Protein AF-A0A2V8CUI3-F1 (afdb_monomer_lite)

Structure (mmCIF, N/CA/C/O backbone):
data_AF-A0A2V8CUI3-F1
#
_entry.id   AF-A0A2V8CUI3-F1
#
loop_
_atom_site.group_PDB
_atom_site.id
_atom_site.type_symbol
_atom_site.label_atom_id
_atom_site.label_alt_id
_atom_site.label_comp_id
_atom_site.label_asym_id
_atom_site.label_entity_id
_atom_site.label_seq_id
_atom_site.pdbx_PDB_ins_code
_atom_site.Cartn_x
_atom_site.Cartn_y
_atom_site.Cartn_z
_atom_site.occupancy
_atom_site.B_iso_or_equiv
_atom_site.auth_seq_id
_atom_site.auth_comp_id
_atom_site.auth_asym_id
_atom_site.auth_atom_id
_atom_site.pdbx_PDB_model_num
ATOM 1 N N . MET A 1 1 ? 3.134 -13.260 3.340 1.00 91.81 1 MET A N 1
ATOM 2 C CA . MET A 1 1 ? 3.304 -12.934 1.911 1.00 91.81 1 MET A CA 1
ATOM 3 C C . MET A 1 1 ? 3.200 -14.220 1.119 1.00 91.81 1 MET A C 1
ATOM 5 O O . MET A 1 1 ? 3.749 -15.222 1.565 1.00 91.81 1 MET A O 1
ATOM 9 N N . LEU A 1 2 ? 2.461 -14.195 0.016 1.00 97.62 2 LEU A N 1
ATOM 10 C CA . LEU A 1 2 ? 2.252 -15.311 -0.910 1.00 97.62 2 LEU A CA 1
ATOM 11 C C . LEU A 1 2 ? 2.378 -14.772 -2.339 1.00 97.62 2 LEU A C 1
ATOM 13 O O . LEU A 1 2 ? 2.271 -13.565 -2.539 1.00 97.62 2 LEU A O 1
ATOM 17 N N . TYR A 1 3 ? 2.593 -15.637 -3.322 1.00 98.00 3 TYR A N 1
ATOM 18 C CA . TYR A 1 3 ? 2.578 -15.247 -4.729 1.00 98.00 3 TYR A CA 1
ATOM 19 C C . TYR A 1 3 ? 2.119 -16.412 -5.604 1.00 98.00 3 TYR A C 1
ATOM 21 O O . TYR A 1 3 ? 2.229 -17.575 -5.207 1.00 98.00 3 TYR A O 1
ATOM 29 N N . ASP A 1 4 ? 1.605 -16.074 -6.778 1.00 97.75 4 ASP A N 1
ATOM 30 C CA . ASP A 1 4 ? 1.375 -16.996 -7.888 1.00 97.75 4 ASP A CA 1
ATOM 31 C C . ASP A 1 4 ? 2.110 -16.489 -9.143 1.00 97.75 4 ASP A C 1
ATOM 33 O O . ASP A 1 4 ? 2.943 -15.588 -9.052 1.00 97.75 4 ASP A O 1
ATOM 37 N N . ASP A 1 5 ? 1.839 -17.072 -10.312 1.00 97.88 5 ASP A N 1
ATOM 38 C CA . ASP A 1 5 ? 2.505 -16.699 -11.570 1.00 97.88 5 ASP A CA 1
ATOM 39 C C . ASP A 1 5 ? 2.174 -15.273 -12.054 1.00 97.88 5 ASP A C 1
ATOM 41 O O . ASP A 1 5 ? 2.835 -14.754 -12.958 1.00 97.88 5 ASP A O 1
ATOM 45 N N . ALA A 1 6 ? 1.141 -14.637 -11.496 1.00 97.31 6 ALA A N 1
ATOM 46 C CA . ALA A 1 6 ? 0.624 -13.352 -11.949 1.00 97.31 6 ALA A CA 1
ATOM 47 C C . ALA A 1 6 ? 0.627 -12.265 -10.867 1.00 97.31 6 ALA A C 1
ATOM 49 O O . ALA A 1 6 ? 0.647 -11.086 -11.222 1.00 97.31 6 ALA A O 1
ATOM 50 N N . ASN A 1 7 ? 0.600 -12.627 -9.584 1.00 98.00 7 ASN A N 1
ATOM 51 C CA . ASN A 1 7 ? 0.328 -11.695 -8.498 1.00 98.00 7 ASN A CA 1
ATOM 52 C C . ASN A 1 7 ? 1.194 -11.941 -7.262 1.00 98.00 7 ASN A C 1
ATOM 54 O O . ASN A 1 7 ? 1.466 -13.074 -6.857 1.00 98.00 7 ASN A O 1
ATOM 58 N N . LEU A 1 8 ? 1.508 -10.841 -6.585 1.00 97.75 8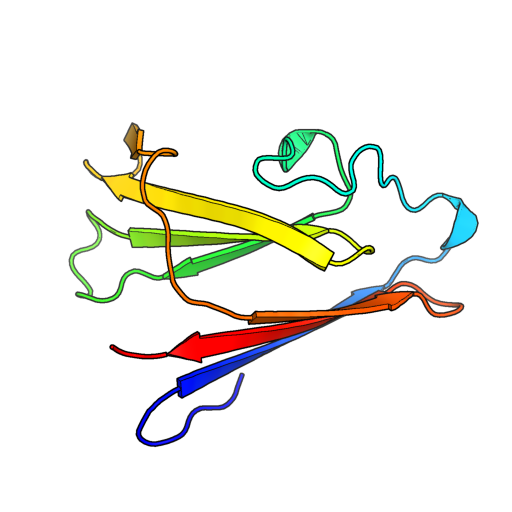 LEU A N 1
ATOM 59 C CA . LEU A 1 8 ? 1.999 -10.801 -5.217 1.00 97.75 8 LEU A CA 1
ATOM 60 C C . LEU A 1 8 ? 0.842 -10.511 -4.255 1.00 97.75 8 LEU A C 1
ATOM 62 O O . LEU A 1 8 ? 0.104 -9.545 -4.443 1.00 97.75 8 LEU A O 1
ATOM 66 N N . PHE A 1 9 ? 0.731 -11.301 -3.186 1.00 98.25 9 PHE A N 1
ATOM 67 C CA . PHE A 1 9 ? -0.252 -11.117 -2.120 1.00 98.25 9 PHE A CA 1
ATOM 68 C C . PHE A 1 9 ? 0.420 -10.794 -0.783 1.00 98.25 9 PHE A C 1
ATOM 70 O O . PHE A 1 9 ? 1.273 -11.541 -0.278 1.00 98.25 9 PHE A O 1
ATOM 77 N N . ILE A 1 10 ? -0.012 -9.703 -0.156 1.00 98.44 10 ILE A N 1
ATOM 78 C CA . ILE A 1 10 ? 0.510 -9.223 1.124 1.00 98.44 10 ILE A CA 1
ATOM 79 C C . ILE A 1 10 ? -0.652 -9.102 2.105 1.00 98.44 10 ILE A C 1
ATOM 81 O O . ILE A 1 10 ? -1.559 -8.304 1.911 1.00 98.44 10 ILE A O 1
ATOM 85 N N . GLY A 1 11 ? -0.615 -9.913 3.161 1.00 97.56 11 GLY A N 1
ATOM 86 C CA . GLY A 1 11 ? -1.540 -9.822 4.286 1.00 97.56 11 GLY A CA 1
ATOM 87 C C . GLY A 1 11 ? -0.855 -9.165 5.477 1.00 97.56 11 GLY A C 1
ATOM 88 O O . GLY A 1 11 ? 0.285 -9.511 5.798 1.00 97.56 11 GLY A O 1
ATOM 89 N N . MET A 1 12 ? -1.559 -8.252 6.134 1.00 96.81 12 MET A N 1
ATOM 90 C CA . MET A 1 12 ? -1.112 -7.543 7.327 1.00 96.81 12 MET A CA 1
ATOM 91 C C . MET A 1 12 ? -2.201 -7.595 8.398 1.00 96.81 12 MET A C 1
ATOM 93 O O . MET A 1 12 ? -3.389 -7.476 8.103 1.00 96.81 12 MET A O 1
ATOM 97 N N . PHE A 1 13 ? -1.777 -7.743 9.650 1.00 96.44 13 PHE A N 1
ATOM 98 C CA . PHE A 1 13 ? -2.579 -7.443 10.827 1.00 96.44 13 PHE A CA 1
ATOM 99 C C . PHE A 1 13 ? -1.840 -6.398 11.664 1.00 96.44 13 PHE A C 1
ATOM 101 O O . PHE A 1 13 ? -0.760 -6.680 12.185 1.00 96.44 13 PHE A O 1
ATOM 108 N N . ALA A 1 14 ? -2.415 -5.206 11.780 1.00 93.25 14 ALA A N 1
ATOM 109 C CA . ALA A 1 14 ? -1.929 -4.144 12.646 1.00 93.25 14 ALA A CA 1
ATOM 110 C C . ALA A 1 14 ? -2.691 -4.238 13.966 1.00 93.25 14 ALA A C 1
ATOM 112 O O . ALA A 1 14 ? -3.871 -3.893 14.031 1.00 93.25 14 ALA A O 1
ATOM 113 N N . HIS A 1 15 ? -2.034 -4.774 14.994 1.00 93.06 15 HIS A N 1
ATOM 114 C CA . HIS A 1 15 ? -2.623 -4.889 16.322 1.00 93.06 15 HIS A CA 1
ATOM 115 C C . HIS A 1 15 ? -2.710 -3.516 16.992 1.00 93.06 15 HIS A C 1
ATOM 117 O O . HIS A 1 15 ? -1.697 -2.835 17.135 1.00 93.06 15 HIS A O 1
ATOM 123 N N . ASP A 1 16 ? -3.897 -3.181 17.487 1.00 87.25 16 ASP A N 1
ATOM 124 C CA . ASP A 1 16 ? -4.162 -1.971 18.257 1.00 87.25 16 ASP A CA 1
ATOM 125 C C . ASP A 1 16 ? -5.016 -2.326 19.482 1.00 87.25 16 ASP A C 1
ATOM 127 O O . ASP A 1 16 ? -6.078 -2.948 19.364 1.00 87.25 16 ASP A O 1
ATOM 131 N N . SER A 1 17 ? -4.533 -1.963 20.674 1.00 83.19 17 SER A N 1
ATOM 132 C CA . SER A 1 17 ? -5.245 -2.179 21.938 1.00 83.19 17 SER A CA 1
ATOM 133 C C . SER A 1 17 ? -6.457 -1.260 22.121 1.00 83.19 17 SER A C 1
ATOM 135 O O . SER A 1 17 ? -7.306 -1.552 22.965 1.00 83.19 17 SER A O 1
ATOM 137 N N . SER A 1 18 ? -6.559 -0.198 21.321 1.00 83.44 18 SER A N 1
ATOM 138 C CA . SER A 1 18 ? -7.646 0.777 21.317 1.00 83.44 18 SER A CA 1
ATOM 139 C C . SER A 1 18 ? -8.191 0.988 19.894 1.00 83.44 18 SER A C 1
ATOM 141 O O . SER A 1 18 ? -8.045 2.064 19.328 1.00 83.44 18 SER A O 1
ATOM 143 N N . PRO A 1 19 ? -8.915 0.019 19.295 1.00 72.44 19 PRO A N 1
ATOM 144 C CA . PRO A 1 19 ? -9.375 0.132 17.903 1.00 72.44 19 PRO A CA 1
ATOM 145 C C . PRO A 1 19 ? -10.332 1.303 17.631 1.00 72.44 19 PRO A C 1
ATOM 147 O O . PRO A 1 19 ? -10.587 1.636 16.478 1.00 72.44 19 PRO A O 1
ATOM 150 N N . GLY A 1 20 ? -10.920 1.886 18.682 1.00 70.31 20 GLY A N 1
ATOM 151 C CA . GLY A 1 20 ? -11.738 3.096 18.577 1.00 70.31 20 GLY A CA 1
ATOM 152 C C . GLY A 1 20 ? -10.927 4.364 18.294 1.00 70.31 20 GLY A C 1
ATOM 153 O O . GLY A 1 20 ? -11.516 5.348 17.858 1.00 70.31 20 GLY A O 1
ATOM 154 N N . ASP A 1 21 ? -9.610 4.315 18.503 1.00 76.81 21 ASP A N 1
ATOM 155 C CA . ASP A 1 21 ? -8.677 5.419 18.279 1.00 76.81 21 ASP A CA 1
ATOM 156 C C . ASP A 1 21 ? -8.015 5.352 16.893 1.00 76.81 21 ASP A C 1
ATOM 158 O O . ASP A 1 21 ? -7.242 6.246 16.565 1.00 76.81 21 ASP A O 1
ATOM 162 N N . ILE A 1 22 ? -8.335 4.338 16.071 1.00 72.75 22 ILE A N 1
ATOM 163 C CA . ILE A 1 22 ? -7.796 4.202 14.710 1.00 72.75 22 ILE A CA 1
ATOM 164 C C . ILE A 1 22 ? -8.147 5.458 13.910 1.00 72.75 22 ILE A C 1
ATOM 166 O O . ILE A 1 22 ? -9.320 5.733 13.620 1.00 72.75 22 ILE A O 1
ATOM 170 N N . ILE A 1 23 ? -7.119 6.217 13.533 1.00 65.69 23 ILE A N 1
ATOM 171 C CA . ILE A 1 23 ? -7.284 7.498 12.854 1.00 65.69 23 ILE A CA 1
ATOM 172 C C . ILE A 1 23 ? -7.362 7.244 11.354 1.00 65.69 23 ILE A C 1
ATOM 174 O O . ILE A 1 23 ? -6.354 7.006 10.684 1.00 65.69 23 ILE A O 1
ATOM 178 N N . VAL A 1 24 ? -8.576 7.359 10.813 1.00 61.59 24 VAL A N 1
ATOM 179 C CA . VAL A 1 24 ? -8.796 7.457 9.368 1.00 61.59 24 VAL A CA 1
ATOM 180 C C . VAL A 1 24 ? -9.464 8.782 9.052 1.00 61.59 24 VAL A C 1
ATOM 182 O O . VAL A 1 24 ? -10.682 8.931 9.129 1.00 61.59 24 VAL A O 1
ATOM 185 N N . SER A 1 25 ? -8.639 9.767 8.719 1.00 58.81 25 SER A N 1
ATOM 186 C CA . SER A 1 25 ? -9.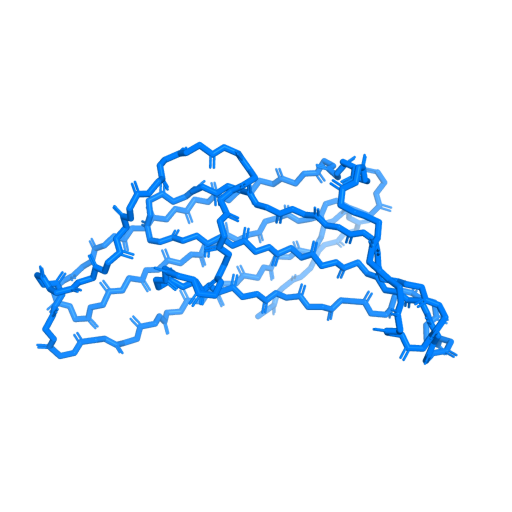096 11.104 8.335 1.00 58.81 25 SER A CA 1
ATOM 187 C C . SER A 1 25 ? -9.666 11.139 6.914 1.00 58.81 25 SER A C 1
ATOM 189 O O . SER A 1 25 ? -10.494 11.995 6.603 1.00 58.81 25 SER A O 1
ATOM 191 N N . GLU A 1 26 ? -9.261 10.198 6.052 1.00 58.66 26 GLU A N 1
ATOM 192 C CA . GLU A 1 26 ? -9.531 10.262 4.618 1.00 58.66 26 GLU A CA 1
ATOM 193 C C . GLU A 1 26 ? -9.839 8.887 3.999 1.00 58.66 26 GLU A C 1
ATOM 195 O O . GLU A 1 26 ? -9.057 7.942 4.080 1.00 58.66 26 GLU A O 1
ATOM 200 N N . LEU A 1 27 ? -10.991 8.796 3.326 1.00 63.09 27 LEU A N 1
ATOM 201 C CA . LEU A 1 27 ? -11.408 7.648 2.502 1.00 63.09 27 LEU A CA 1
ATOM 202 C C . LEU A 1 27 ? -10.951 7.763 1.037 1.00 63.09 27 LEU A C 1
ATOM 204 O O . LEU A 1 27 ? -11.246 6.892 0.218 1.00 63.09 27 LEU A O 1
ATOM 208 N N . ARG A 1 28 ? -10.311 8.878 0.673 1.00 63.28 28 ARG A N 1
ATOM 209 C CA . ARG A 1 28 ? -9.981 9.212 -0.715 1.00 63.28 28 ARG A CA 1
ATOM 210 C C . ARG A 1 28 ? -8.641 8.616 -1.139 1.00 63.28 28 ARG A C 1
ATOM 212 O O . ARG A 1 28 ? -7.751 8.411 -0.318 1.00 63.28 28 ARG A O 1
ATOM 219 N N . LYS A 1 29 ? -8.514 8.382 -2.447 1.00 60.44 29 LYS A N 1
ATOM 220 C CA . LYS A 1 29 ? -7.217 8.193 -3.101 1.00 60.44 29 LYS A CA 1
ATOM 221 C C . LYS A 1 29 ? -6.324 9.407 -2.800 1.00 60.44 29 LYS A C 1
ATOM 223 O O . LYS A 1 29 ? -6.844 10.513 -2.648 1.00 60.44 29 LYS A O 1
ATOM 228 N N . ASP A 1 30 ? -5.022 9.172 -2.694 1.00 63.59 30 ASP A N 1
ATOM 229 C CA . ASP A 1 30 ? -3.998 10.186 -2.406 1.00 63.59 30 ASP A CA 1
ATOM 230 C C . ASP A 1 30 ? -4.063 10.782 -0.986 1.00 63.59 30 ASP A C 1
ATOM 232 O O . ASP A 1 30 ? -3.713 11.942 -0.768 1.00 63.59 30 ASP A O 1
ATOM 236 N N . PHE A 1 31 ? -4.513 9.989 -0.006 1.00 72.81 31 PHE A N 1
ATOM 237 C CA . PHE A 1 31 ? -4.435 10.368 1.408 1.00 72.81 31 PHE A CA 1
ATOM 238 C C . PHE A 1 31 ? -2.979 10.569 1.850 1.00 72.81 31 PHE A C 1
ATOM 240 O O . PHE A 1 31 ? -2.083 9.927 1.308 1.00 72.81 31 PHE A O 1
ATOM 247 N N . ASP A 1 32 ? -2.743 11.418 2.855 1.00 75.75 32 ASP A N 1
ATOM 248 C CA . ASP A 1 32 ? -1.421 11.549 3.482 1.00 75.75 32 ASP A CA 1
ATOM 249 C C . ASP A 1 32 ? -1.147 10.331 4.388 1.00 75.75 32 ASP A C 1
ATOM 251 O O . ASP A 1 32 ? -1.779 10.211 5.450 1.00 75.75 32 ASP A O 1
ATOM 255 N N . PRO A 1 33 ? -0.214 9.425 4.024 1.00 72.44 33 PRO A N 1
ATOM 256 C CA . PRO A 1 33 ? 0.071 8.247 4.833 1.00 72.44 33 PRO A CA 1
ATOM 257 C C . PRO A 1 33 ? 0.705 8.590 6.184 1.00 72.44 33 PRO A C 1
ATOM 259 O O . PRO A 1 33 ? 0.579 7.807 7.117 1.00 72.44 33 PRO A O 1
ATOM 262 N N . GLY A 1 34 ? 1.358 9.751 6.314 1.00 76.31 34 GLY A N 1
ATOM 263 C CA . GLY A 1 34 ? 1.988 10.189 7.562 1.00 76.31 34 GLY A CA 1
ATOM 264 C C . GLY A 1 34 ? 1.005 10.742 8.596 1.00 76.31 34 GLY A C 1
ATOM 265 O O . GLY A 1 34 ? 1.351 10.850 9.771 1.00 76.31 34 GLY A O 1
ATOM 266 N N . ALA A 1 35 ? -0.216 11.081 8.176 1.00 75.00 35 ALA A N 1
ATOM 267 C CA . ALA A 1 35 ? -1.258 11.653 9.030 1.00 75.00 35 ALA A CA 1
ATOM 268 C C . ALA A 1 35 ? -2.344 10.639 9.447 1.00 75.00 35 ALA A C 1
ATOM 270 O O . ALA A 1 35 ? -3.323 11.019 10.091 1.00 75.00 35 ALA A O 1
ATOM 271 N N . ASN A 1 36 ? -2.207 9.368 9.059 1.00 73.88 36 ASN A N 1
ATOM 272 C CA . ASN A 1 36 ? -3.202 8.316 9.266 1.00 73.88 36 ASN A CA 1
ATOM 273 C C . ASN A 1 36 ? -2.547 7.042 9.806 1.00 73.88 36 ASN A C 1
ATOM 275 O O . ASN A 1 36 ? -1.356 6.816 9.595 1.00 73.88 36 ASN A O 1
ATOM 279 N N . ASP A 1 37 ? -3.344 6.160 10.410 1.00 81.62 37 ASP A N 1
ATOM 280 C CA . ASP A 1 37 ? -2.919 4.773 10.590 1.00 81.62 37 ASP A CA 1
ATOM 281 C C . ASP A 1 37 ? -2.823 4.103 9.220 1.00 81.62 37 ASP A C 1
ATOM 283 O O . ASP A 1 37 ? -3.833 3.770 8.587 1.00 81.62 37 ASP A O 1
ATOM 287 N N . ALA A 1 38 ? -1.587 3.946 8.752 1.00 90.25 38 ALA A N 1
ATOM 288 C CA . ALA A 1 38 ? -1.280 3.455 7.423 1.00 90.25 38 ALA A CA 1
ATOM 289 C C . ALA A 1 38 ? -0.314 2.269 7.468 1.00 90.25 38 ALA A C 1
ATOM 291 O O . ALA A 1 38 ? 0.558 2.158 8.330 1.00 90.25 38 ALA A O 1
ATOM 292 N N . PHE A 1 39 ? -0.461 1.390 6.487 1.00 94.06 39 PHE A N 1
ATOM 293 C CA . PHE A 1 39 ? 0.480 0.328 6.183 1.00 94.06 39 PHE A CA 1
ATOM 294 C C . PHE A 1 39 ? 1.069 0.583 4.801 1.00 94.06 39 PHE A C 1
ATOM 296 O O . PHE A 1 39 ? 0.318 0.764 3.842 1.00 94.06 39 PHE A O 1
ATOM 303 N N . GLU A 1 40 ? 2.398 0.592 4.706 1.00 95.00 40 GLU A N 1
ATOM 304 C CA . GLU A 1 40 ? 3.132 0.836 3.467 1.00 95.00 40 GLU A CA 1
ATOM 305 C C . GLU A 1 40 ? 4.041 -0.346 3.112 1.00 95.00 40 GLU A C 1
ATOM 307 O O . GLU A 1 40 ? 4.724 -0.919 3.962 1.00 95.00 40 GLU A O 1
ATOM 312 N N . VAL A 1 41 ? 4.066 -0.675 1.822 1.00 95.38 41 VAL A N 1
ATOM 313 C CA . VAL A 1 41 ? 4.977 -1.634 1.206 1.00 95.38 41 VAL A CA 1
ATOM 314 C C . VAL A 1 41 ? 5.830 -0.899 0.182 1.00 95.38 41 VAL A C 1
ATOM 316 O O . VAL A 1 41 ? 5.298 -0.208 -0.686 1.00 95.38 41 VAL A O 1
ATOM 319 N N . ILE A 1 42 ? 7.147 -1.094 0.253 1.00 94.75 42 ILE A N 1
ATOM 320 C CA . ILE A 1 42 ? 8.109 -0.596 -0.734 1.00 94.75 42 ILE A CA 1
ATOM 321 C C . ILE A 1 42 ? 8.757 -1.798 -1.420 1.00 94.75 42 ILE A C 1
ATOM 323 O O . ILE A 1 42 ? 9.298 -2.675 -0.747 1.00 94.75 42 ILE A O 1
ATOM 327 N N . LEU A 1 43 ? 8.688 -1.843 -2.751 1.00 94.88 43 LEU A N 1
ATOM 328 C CA . LEU A 1 43 ? 9.232 -2.927 -3.567 1.00 94.88 43 LEU A CA 1
ATOM 329 C C . LEU A 1 43 ? 10.316 -2.403 -4.509 1.00 94.88 43 LEU A C 1
ATOM 331 O O . LEU A 1 43 ? 10.021 -1.643 -5.432 1.00 94.88 43 LEU A O 1
ATOM 335 N N . ASP A 1 44 ? 11.548 -2.871 -4.318 1.00 94.44 44 ASP A N 1
ATOM 336 C CA . ASP A 1 44 ? 12.603 -2.799 -5.331 1.00 94.44 44 ASP A CA 1
ATOM 337 C C . ASP A 1 44 ? 12.448 -3.995 -6.280 1.00 94.44 44 ASP A C 1
ATOM 339 O O . ASP A 1 44 ? 12.871 -5.116 -5.998 1.00 94.44 44 ASP A O 1
ATOM 343 N N . THR A 1 45 ? 11.755 -3.760 -7.393 1.00 90.94 45 THR A N 1
ATOM 344 C CA . THR A 1 45 ? 11.382 -4.816 -8.352 1.00 90.94 45 THR A CA 1
ATOM 345 C C . THR A 1 45 ? 12.517 -5.226 -9.290 1.00 90.94 45 THR A C 1
ATOM 347 O O . THR A 1 45 ? 12.430 -6.289 -9.903 1.00 90.94 45 THR A O 1
ATOM 350 N N . PHE A 1 46 ? 13.578 -4.421 -9.390 1.00 90.69 46 PHE A N 1
ATOM 351 C CA . PHE A 1 46 ? 14.739 -4.698 -10.243 1.00 90.69 46 PHE A CA 1
ATOM 352 C C . PHE A 1 46 ? 15.997 -5.058 -9.447 1.00 90.69 46 PHE A C 1
ATOM 354 O O . PHE A 1 46 ? 17.008 -5.411 -10.053 1.00 90.69 46 PHE A O 1
ATOM 361 N N . HIS A 1 47 ? 15.916 -5.018 -8.115 1.00 90.62 47 HIS A N 1
ATOM 362 C CA . HIS A 1 47 ? 17.032 -5.214 -7.198 1.00 90.62 47 HIS A CA 1
ATOM 363 C C . HIS A 1 47 ? 18.213 -4.290 -7.530 1.00 90.62 47 HIS A C 1
ATOM 365 O O . HIS A 1 47 ? 19.371 -4.713 -7.544 1.00 90.62 47 HIS A O 1
ATOM 371 N N . ASP A 1 48 ? 17.896 -3.042 -7.886 1.00 90.62 48 ASP A N 1
ATOM 372 C CA . ASP A 1 48 ? 18.881 -2.041 -8.288 1.00 90.62 48 ASP A CA 1
ATOM 373 C C . ASP A 1 48 ? 19.266 -1.092 -7.147 1.00 90.62 48 ASP A C 1
ATOM 375 O O . ASP A 1 48 ? 20.205 -0.318 -7.319 1.00 90.62 48 ASP A O 1
ATOM 379 N N . GLU A 1 49 ? 18.576 -1.163 -6.000 1.00 87.44 49 GLU A N 1
ATOM 380 C CA . GLU A 1 49 ? 18.718 -0.291 -4.825 1.00 87.44 49 GLU A CA 1
ATOM 381 C C . GLU A 1 49 ? 18.516 1.209 -5.119 1.00 87.44 49 GLU A C 1
ATOM 383 O O . GLU A 1 49 ? 18.862 2.075 -4.311 1.00 87.44 49 GLU A O 1
ATOM 388 N N . ARG A 1 50 ? 17.936 1.548 -6.276 1.00 88.69 50 ARG A N 1
ATOM 389 C CA . ARG A 1 50 ? 17.783 2.929 -6.756 1.00 88.69 50 ARG A CA 1
ATOM 390 C C . ARG A 1 50 ? 16.337 3.314 -6.985 1.00 88.69 50 ARG A C 1
ATOM 392 O O . ARG A 1 50 ? 15.977 4.463 -6.711 1.00 88.69 50 ARG A O 1
ATOM 399 N N . ASN A 1 51 ? 15.533 2.393 -7.503 1.00 92.38 51 ASN A N 1
ATOM 400 C CA . ASN A 1 51 ? 14.145 2.628 -7.863 1.00 92.38 51 ASN A CA 1
ATOM 401 C C . ASN A 1 51 ? 13.228 1.646 -7.136 1.00 92.38 51 ASN A C 1
ATOM 403 O O . ASN A 1 51 ? 13.575 0.498 -6.881 1.00 92.38 51 ASN A O 1
ATOM 407 N N . GLY A 1 52 ? 12.015 2.087 -6.826 1.00 94.56 52 GLY A N 1
ATOM 408 C CA . GLY A 1 52 ? 11.027 1.220 -6.204 1.00 94.56 52 GLY A CA 1
ATOM 409 C C . GLY A 1 52 ? 9.609 1.719 -6.385 1.00 94.56 52 GLY A C 1
ATOM 410 O O . GLY A 1 52 ? 9.374 2.848 -6.811 1.00 94.56 52 GLY A O 1
ATOM 411 N N . TYR A 1 53 ? 8.656 0.869 -6.038 1.00 95.62 53 TYR A N 1
ATOM 412 C CA . TYR A 1 53 ? 7.239 1.211 -6.012 1.00 95.62 53 TYR A CA 1
ATOM 413 C C . TYR A 1 53 ? 6.735 1.185 -4.582 1.00 95.62 53 TYR A C 1
ATOM 415 O O . TYR A 1 53 ? 7.078 0.284 -3.815 1.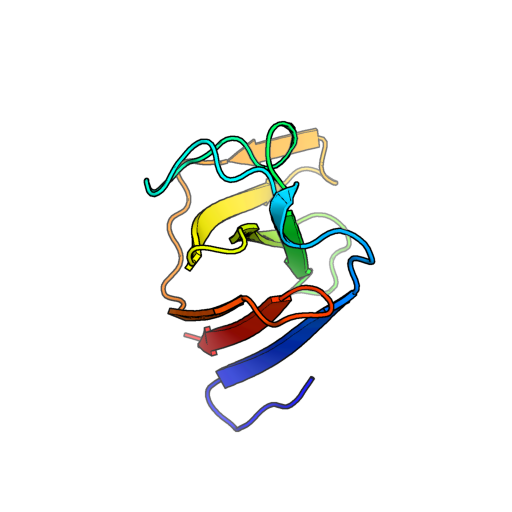00 95.62 53 TYR A O 1
ATOM 423 N N . ARG A 1 54 ? 5.935 2.186 -4.229 1.00 95.44 54 ARG A N 1
ATOM 424 C CA . ARG A 1 54 ? 5.327 2.335 -2.913 1.00 95.44 54 ARG A CA 1
ATOM 425 C C . ARG A 1 54 ? 3.831 2.107 -3.039 1.00 95.44 54 ARG A C 1
ATOM 427 O O . ARG A 1 54 ? 3.196 2.678 -3.920 1.00 95.44 54 ARG A O 1
ATOM 434 N N . PHE A 1 55 ? 3.289 1.299 -2.142 1.00 96.31 55 PHE A N 1
ATOM 435 C CA . PHE A 1 55 ? 1.861 1.034 -2.026 1.00 96.31 55 PHE A CA 1
ATOM 436 C C . PHE A 1 55 ? 1.471 1.223 -0.569 1.00 96.31 55 PHE A C 1
ATOM 438 O O . PHE A 1 55 ? 1.996 0.524 0.298 1.00 96.31 55 PHE A O 1
ATOM 445 N N . ALA A 1 56 ? 0.561 2.149 -0.296 1.00 95.62 56 ALA A N 1
ATOM 446 C CA . ALA A 1 56 ? 0.094 2.434 1.049 1.00 95.62 56 ALA A CA 1
ATOM 447 C C . ALA A 1 56 ? -1.430 2.374 1.143 1.00 95.62 56 ALA A C 1
ATOM 449 O O . ALA A 1 56 ? -2.161 2.773 0.232 1.00 95.62 56 ALA A O 1
ATOM 450 N N . THR A 1 57 ? -1.911 1.866 2.274 1.00 95.12 57 THR A N 1
ATOM 451 C CA . THR A 1 57 ? -3.335 1.788 2.592 1.00 95.12 57 THR A CA 1
ATOM 452 C C . THR A 1 57 ? -3.600 2.125 4.051 1.00 95.12 57 THR A C 1
ATOM 454 O O . THR A 1 57 ? -2.712 1.973 4.885 1.00 95.12 57 THR A O 1
ATOM 457 N N . ASN A 1 58 ? -4.813 2.570 4.363 1.00 93.44 58 ASN A N 1
ATOM 458 C CA . ASN A 1 58 ? -5.263 2.810 5.734 1.00 93.44 58 ASN A CA 1
ATOM 459 C C . ASN A 1 58 ? -6.344 1.807 6.152 1.00 93.44 58 ASN A C 1
ATOM 461 O O . ASN A 1 58 ? -6.799 0.994 5.347 1.00 93.44 58 ASN A O 1
ATOM 465 N N . ALA A 1 59 ? -6.804 1.884 7.402 1.00 92.12 59 ALA A N 1
ATOM 466 C CA . ALA A 1 59 ? -7.769 0.927 7.943 1.00 92.12 59 ALA A CA 1
ATOM 467 C C . ALA A 1 59 ? -9.127 0.872 7.216 1.00 92.12 59 ALA A C 1
ATOM 469 O O . ALA A 1 59 ? -9.837 -0.132 7.328 1.00 92.12 59 ALA A O 1
ATOM 470 N N . LEU A 1 60 ? -9.474 1.892 6.423 1.00 91.56 60 LEU A N 1
ATOM 471 C CA . LEU A 1 60 ? -10.688 1.920 5.598 1.00 91.56 60 LEU A CA 1
ATOM 472 C C . LEU A 1 60 ? -10.430 1.627 4.109 1.00 91.56 60 LEU A C 1
ATOM 474 O O . LEU A 1 60 ? -11.335 1.784 3.292 1.00 91.56 60 LEU A O 1
ATOM 478 N N . GLY A 1 61 ? -9.223 1.183 3.751 1.00 92.44 61 GLY A N 1
ATOM 479 C CA . GLY A 1 61 ? -8.905 0.731 2.399 1.00 92.44 61 GLY A CA 1
ATOM 480 C C . GLY A 1 61 ? -8.657 1.858 1.401 1.00 92.44 61 GLY A C 1
ATOM 481 O O . GLY A 1 61 ? -8.725 1.619 0.194 1.00 92.44 61 GLY A O 1
ATOM 482 N N . ALA A 1 62 ? -8.350 3.075 1.869 1.00 92.62 62 ALA A N 1
ATOM 483 C CA . ALA A 1 62 ? -7.844 4.113 0.978 1.00 92.62 62 ALA A CA 1
ATOM 484 C C . ALA A 1 62 ? -6.552 3.632 0.305 1.00 92.62 62 ALA A C 1
ATOM 486 O O . ALA A 1 62 ? -5.795 2.845 0.879 1.00 92.62 62 ALA A O 1
ATOM 487 N N . LYS A 1 63 ? -6.310 4.094 -0.920 1.00 93.75 63 LYS A N 1
ATOM 488 C CA . LYS A 1 63 ? -5.138 3.725 -1.711 1.00 93.75 63 LYS A CA 1
ATOM 489 C C . LYS A 1 63 ? -4.258 4.946 -1.930 1.00 93.75 63 LYS A C 1
ATOM 491 O O . LYS A 1 63 ? -4.759 6.001 -2.316 1.00 93.75 63 LYS A O 1
ATOM 496 N N . TRP A 1 64 ? -2.962 4.765 -1.739 1.00 94.31 64 TRP A N 1
ATOM 497 C CA . TRP A 1 64 ? -1.928 5.699 -2.154 1.00 94.31 64 TRP A CA 1
ATOM 498 C C . TRP A 1 64 ? -0.805 4.903 -2.810 1.00 94.31 64 TRP A C 1
ATOM 500 O O . TRP A 1 64 ? -0.426 3.840 -2.313 1.00 94.31 64 TRP A O 1
ATOM 510 N N . ASP A 1 65 ? -0.298 5.385 -3.933 1.00 95.94 65 ASP A N 1
ATOM 511 C CA . ASP A 1 65 ? 0.840 4.792 -4.608 1.00 95.94 65 ASP A CA 1
ATOM 512 C C . ASP A 1 65 ? 1.776 5.847 -5.184 1.00 95.94 65 ASP A C 1
ATOM 514 O O . ASP A 1 65 ? 1.417 7.000 -5.414 1.00 95.94 65 ASP A O 1
ATOM 518 N N . ALA A 1 66 ? 3.034 5.450 -5.335 1.00 95.88 66 ALA A N 1
ATOM 519 C CA . ALA A 1 66 ? 4.044 6.297 -5.934 1.00 95.88 66 ALA A CA 1
ATOM 520 C C . ALA A 1 66 ? 5.204 5.471 -6.475 1.00 95.88 66 ALA A C 1
ATOM 522 O O . ALA A 1 66 ? 5.504 4.372 -6.000 1.00 95.88 66 ALA A O 1
ATOM 523 N N . GLN A 1 67 ? 5.929 6.067 -7.415 1.00 95.75 67 GLN A N 1
ATOM 524 C CA . GLN A 1 67 ? 7.236 5.579 -7.818 1.00 95.75 67 GLN A CA 1
ATOM 525 C C . GLN A 1 67 ? 8.325 6.337 -7.058 1.00 95.75 67 GLN A C 1
ATOM 527 O O . GLN A 1 67 ? 8.373 7.566 -7.059 1.00 95.75 67 GLN A O 1
ATOM 532 N N . MET A 1 68 ? 9.214 5.589 -6.424 1.00 93.94 68 MET A N 1
ATOM 533 C CA . MET A 1 68 ? 10.427 6.080 -5.793 1.00 93.94 68 MET A CA 1
ATOM 534 C C . MET A 1 68 ? 11.586 5.979 -6.788 1.00 93.94 68 MET A C 1
ATOM 536 O O . MET A 1 68 ? 11.789 4.921 -7.383 1.00 93.94 68 MET A O 1
ATOM 540 N N . VAL A 1 69 ? 12.346 7.058 -6.964 1.00 91.25 69 VAL A N 1
ATOM 541 C CA . VAL A 1 69 ? 13.511 7.101 -7.865 1.00 91.25 69 VAL A CA 1
ATOM 542 C C . VAL A 1 69 ? 14.697 7.796 -7.193 1.00 91.25 69 VAL A C 1
ATOM 544 O O . VAL A 1 69 ? 14.561 8.389 -6.119 1.00 91.25 69 VAL A O 1
ATOM 547 N N . ASN A 1 70 ? 15.871 7.726 -7.827 1.00 90.31 70 ASN A N 1
ATOM 548 C CA .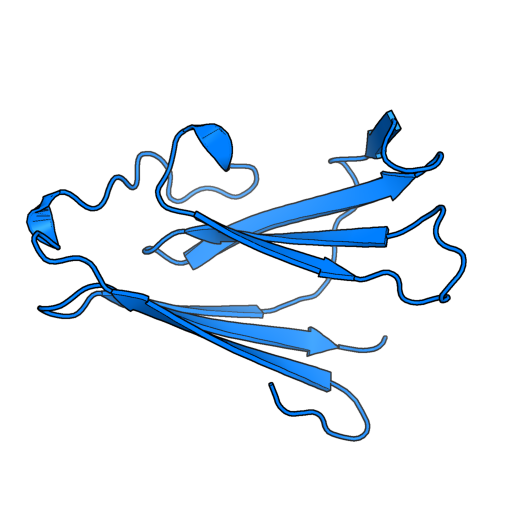 ASN A 1 70 ? 17.099 8.384 -7.364 1.00 90.31 70 ASN A CA 1
ATOM 549 C C . ASN A 1 70 ? 17.461 8.033 -5.910 1.00 90.31 70 ASN A C 1
ATOM 551 O O . ASN A 1 70 ? 17.685 8.922 -5.085 1.00 90.31 70 ASN A O 1
ATOM 555 N N . GLU A 1 71 ? 17.494 6.732 -5.599 1.00 89.25 71 GLU A N 1
ATOM 556 C CA . GLU A 1 71 ? 17.837 6.208 -4.269 1.00 89.25 71 GLU A CA 1
ATOM 557 C C . GLU A 1 71 ? 16.900 6.731 -3.161 1.00 89.25 71 GLU A C 1
ATOM 559 O O . GLU A 1 71 ? 17.315 6.982 -2.030 1.00 89.25 71 GLU A O 1
ATOM 564 N N . GLY A 1 72 ? 15.627 6.953 -3.499 1.00 84.06 72 GLY A N 1
ATOM 565 C CA . GLY A 1 72 ? 14.618 7.437 -2.557 1.00 84.06 72 GLY A CA 1
ATOM 566 C C . GLY A 1 72 ? 14.572 8.945 -2.349 1.00 84.06 72 GLY A C 1
ATOM 567 O O . GLY A 1 72 ? 13.762 9.413 -1.552 1.00 84.06 72 GLY A O 1
ATOM 568 N N . ARG A 1 73 ? 15.398 9.719 -3.064 1.00 88.44 73 ARG A N 1
ATOM 569 C CA . ARG A 1 73 ? 15.399 11.185 -2.948 1.00 88.44 73 ARG A CA 1
ATOM 570 C C . ARG A 1 73 ? 14.200 11.844 -3.616 1.00 88.44 73 ARG A C 1
ATOM 572 O O . ARG A 1 73 ? 13.796 12.916 -3.178 1.00 88.44 73 ARG A O 1
ATOM 579 N N . ASP A 1 74 ? 13.638 11.201 -4.635 1.00 92.94 74 ASP A N 1
ATOM 580 C CA . ASP A 1 74 ? 12.510 11.726 -5.392 1.00 92.94 74 ASP A CA 1
ATOM 581 C C . ASP A 1 74 ? 11.335 10.744 -5.359 1.00 92.94 74 ASP A C 1
ATOM 583 O O . ASP A 1 74 ? 11.493 9.537 -5.568 1.00 92.94 74 ASP A O 1
ATOM 587 N N . ILE A 1 75 ? 10.139 11.285 -5.120 1.00 91.62 75 ILE A N 1
ATOM 588 C CA . ILE A 1 75 ? 8.876 10.545 -5.119 1.00 91.62 75 ILE A CA 1
ATOM 589 C C . ILE A 1 75 ? 7.987 11.107 -6.225 1.00 91.62 75 ILE A C 1
ATOM 591 O O . ILE A 1 75 ? 7.582 12.268 -6.190 1.00 91.62 75 ILE A O 1
ATOM 595 N N . ASN A 1 76 ? 7.667 10.270 -7.206 1.00 92.88 76 ASN A N 1
ATOM 596 C CA . ASN A 1 76 ? 6.671 10.557 -8.224 1.00 92.88 76 ASN A CA 1
ATOM 597 C C . ASN A 1 76 ? 5.306 10.013 -7.778 1.00 92.88 76 ASN A C 1
ATOM 599 O O . ASN A 1 76 ? 4.957 8.872 -8.084 1.00 92.88 76 ASN A O 1
ATOM 603 N N . SER A 1 77 ? 4.532 10.849 -7.086 1.00 90.94 77 SER A N 1
ATOM 604 C CA . SER A 1 77 ? 3.161 10.529 -6.653 1.00 90.94 77 SER A CA 1
ATOM 605 C C . SER A 1 77 ? 2.123 10.566 -7.784 1.00 90.94 77 SER A C 1
ATOM 607 O O . SER A 1 77 ? 0.956 10.315 -7.533 1.00 90.94 77 SER A O 1
ATOM 609 N N . ASN A 1 78 ? 2.510 10.908 -9.022 1.00 91.12 78 ASN A N 1
ATOM 610 C CA . ASN A 1 78 ? 1.611 10.804 -10.183 1.00 91.12 78 ASN A CA 1
ATOM 611 C C . ASN A 1 78 ? 1.636 9.404 -10.813 1.00 91.12 78 ASN A C 1
ATOM 613 O O . ASN A 1 78 ? 0.908 9.149 -11.773 1.00 91.12 78 ASN A O 1
ATOM 617 N N . TRP A 1 79 ? 2.533 8.527 -10.356 1.00 93.50 79 TRP A N 1
ATOM 618 C CA . TRP A 1 79 ? 2.545 7.137 -10.785 1.00 93.50 79 TRP A CA 1
ATOM 619 C C . TRP A 1 79 ? 1.307 6.428 -10.237 1.00 93.50 79 TRP A C 1
ATOM 621 O O . TRP A 1 79 ? 1.051 6.515 -9.046 1.00 93.50 79 TRP A O 1
ATOM 631 N N . ASP A 1 80 ? 0.572 5.726 -11.099 1.00 92.00 80 ASP A N 1
ATOM 632 C CA . ASP A 1 80 ? -0.699 5.087 -10.748 1.00 92.00 80 ASP A CA 1
ATOM 633 C C . ASP A 1 80 ? -0.645 3.596 -11.091 1.00 92.00 80 ASP A C 1
ATOM 635 O O . ASP A 1 80 ? -0.603 3.213 -12.266 1.00 92.00 80 ASP A O 1
ATOM 639 N N . GLY A 1 81 ? -0.600 2.757 -10.058 1.00 92.19 81 GLY A N 1
ATOM 640 C CA . GLY A 1 81 ? -0.487 1.314 -10.194 1.00 92.19 81 GLY A CA 1
ATOM 641 C C . GLY A 1 81 ? -1.847 0.622 -10.209 1.00 92.19 81 GLY A C 1
ATOM 642 O O . GLY A 1 81 ? -2.770 0.962 -9.463 1.00 92.19 81 GLY A O 1
ATOM 643 N N . ILE A 1 82 ? -1.964 -0.458 -10.981 1.00 94.50 82 ILE A N 1
ATOM 644 C CA . ILE A 1 82 ? -3.095 -1.376 -10.831 1.00 94.50 82 ILE A CA 1
ATOM 645 C C . ILE A 1 82 ? -2.790 -2.291 -9.647 1.00 94.50 82 ILE A C 1
ATOM 647 O O . ILE A 1 82 ? -1.869 -3.091 -9.694 1.00 94.50 82 ILE A O 1
ATOM 651 N N . TRP A 1 83 ? -3.567 -2.172 -8.578 1.00 97.19 83 TRP A N 1
ATOM 652 C CA . TRP A 1 83 ? -3.509 -3.056 -7.412 1.00 97.19 83 TRP A CA 1
ATOM 653 C C . TRP A 1 83 ? -4.842 -3.006 -6.670 1.00 97.19 83 TRP A C 1
ATOM 655 O O . TRP A 1 83 ? -5.636 -2.076 -6.858 1.00 97.19 83 TRP A O 1
ATOM 665 N N . SER A 1 84 ? -5.110 -3.989 -5.819 1.00 97.75 84 SER A N 1
ATOM 666 C CA . SER A 1 84 ? -6.321 -4.009 -4.995 1.00 97.75 84 SER A CA 1
ATOM 667 C C . SER A 1 84 ? -5.985 -4.190 -3.529 1.00 97.75 84 SER A C 1
ATOM 669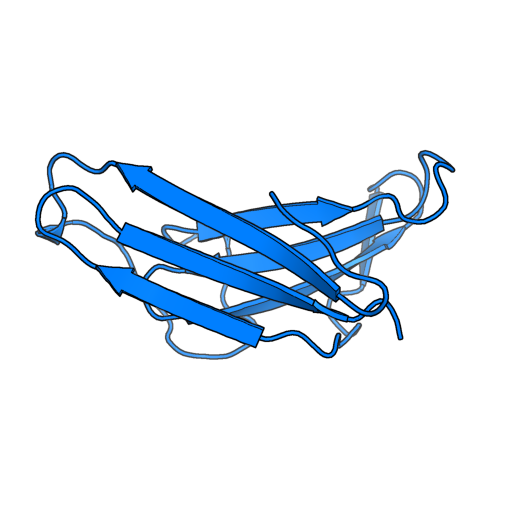 O O . SER A 1 84 ? -5.012 -4.864 -3.194 1.00 97.75 84 SER A O 1
ATOM 671 N N . VAL A 1 85 ? -6.833 -3.636 -2.670 1.00 97.50 85 VAL A N 1
ATOM 672 C CA . VAL A 1 85 ? -6.764 -3.826 -1.227 1.00 97.50 85 VAL A CA 1
ATOM 673 C C . VAL A 1 85 ? -8.152 -4.096 -0.668 1.00 97.50 85 VAL A C 1
ATOM 675 O O . VAL A 1 85 ? -9.141 -3.542 -1.151 1.00 97.50 85 VAL A O 1
ATOM 678 N N . GLN A 1 86 ? -8.225 -4.963 0.334 1.00 97.56 86 GLN A N 1
ATOM 679 C CA . GLN A 1 86 ? -9.384 -5.133 1.202 1.00 97.56 86 GLN A CA 1
ATOM 680 C C . GLN A 1 86 ? -8.937 -4.966 2.646 1.00 97.56 86 GLN A C 1
ATOM 682 O O . GLN A 1 86 ? -7.876 -5.462 3.026 1.00 97.56 86 GLN A O 1
ATOM 687 N N . THR A 1 87 ? -9.738 -4.275 3.454 1.00 95.88 87 THR A N 1
ATOM 688 C CA . THR A 1 87 ? -9.417 -4.041 4.861 1.00 95.88 87 THR A CA 1
ATOM 689 C C . THR A 1 87 ? -10.567 -4.423 5.772 1.00 95.88 87 THR A C 1
ATOM 691 O O . THR A 1 87 ? -11.734 -4.471 5.373 1.00 95.88 87 THR A O 1
ATOM 694 N N . ARG A 1 88 ? -10.233 -4.728 7.025 1.00 94.56 88 ARG A N 1
ATOM 695 C CA . ARG A 1 88 ? -11.225 -5.035 8.051 1.00 94.56 88 ARG A CA 1
ATOM 696 C C . ARG A 1 88 ? -10.747 -4.609 9.426 1.00 94.56 88 ARG A C 1
ATOM 698 O O . ARG A 1 88 ? -9.810 -5.195 9.961 1.00 94.56 88 ARG A O 1
ATOM 705 N N . ILE A 1 89 ? -11.466 -3.675 10.038 1.00 93.06 89 ILE A N 1
ATOM 706 C CA . ILE A 1 89 ? -11.291 -3.331 11.452 1.00 93.06 89 ILE A CA 1
ATOM 707 C C . ILE A 1 89 ? -11.909 -4.434 12.325 1.00 93.06 89 ILE A C 1
ATOM 709 O O . ILE A 1 89 ? -13.001 -4.946 12.054 1.00 93.06 89 ILE A O 1
ATOM 713 N N . VAL A 1 90 ? -11.194 -4.820 13.376 1.00 93.31 90 VAL A N 1
ATOM 714 C CA . VAL A 1 90 ? -11.589 -5.808 14.383 1.00 93.31 90 VAL A CA 1
ATOM 715 C C . VAL A 1 90 ? -11.375 -5.244 15.791 1.00 93.31 90 VAL A C 1
ATOM 717 O O . VAL A 1 90 ? -10.839 -4.160 15.980 1.00 93.31 90 VAL A O 1
ATOM 720 N N . LYS A 1 91 ? -11.785 -5.991 16.822 1.00 91.00 91 LYS A N 1
ATOM 721 C CA . LYS A 1 91 ? -11.696 -5.546 18.227 1.00 91.00 91 LYS A CA 1
ATOM 722 C C . LYS A 1 91 ? -10.270 -5.379 18.768 1.00 91.00 91 LYS A C 1
ATOM 724 O O . LYS A 1 91 ? -10.116 -4.952 19.902 1.00 91.00 91 LYS A O 1
ATOM 729 N N . THR A 1 92 ? -9.261 -5.771 18.006 1.00 92.12 92 THR A N 1
ATOM 730 C CA . THR A 1 92 ? -7.855 -5.802 18.429 1.00 92.12 92 THR A CA 1
ATOM 731 C C . THR A 1 92 ? -6.940 -5.154 17.391 1.00 92.12 92 THR A C 1
ATOM 733 O O . THR A 1 92 ? -5.763 -5.493 17.331 1.00 92.12 92 THR A O 1
ATOM 736 N N . GLY A 1 93 ? -7.485 -4.312 16.507 1.00 93.81 93 GLY A N 1
ATOM 737 C CA . GLY A 1 93 ? -6.741 -3.676 15.422 1.00 93.81 93 GLY A CA 1
ATOM 738 C C . GLY A 1 93 ? -7.429 -3.833 14.072 1.00 93.81 93 GLY A C 1
ATOM 739 O O . GLY A 1 93 ? -8.657 -3.853 13.999 1.00 93.81 93 GLY A O 1
ATOM 740 N N . TRP A 1 94 ? -6.663 -3.977 12.994 1.00 95.00 94 TRP A N 1
ATOM 741 C CA . TRP A 1 94 ? -7.224 -4.113 11.649 1.00 95.00 94 TRP A CA 1
ATOM 742 C C . TRP A 1 94 ? -6.361 -4.964 10.718 1.00 95.00 94 TRP A C 1
ATOM 744 O O . TRP A 1 94 ? -5.153 -5.108 10.898 1.00 95.00 94 TRP A O 1
ATOM 754 N N . TYR A 1 95 ? -7.017 -5.554 9.724 1.00 97.06 95 TYR A N 1
ATOM 755 C CA . TYR A 1 95 ? -6.398 -6.353 8.675 1.00 97.06 95 TYR A CA 1
ATOM 756 C C . TYR A 1 95 ? -6.365 -5.592 7.357 1.00 97.06 95 TYR A C 1
ATOM 758 O O . TYR A 1 95 ? -7.309 -4.860 7.052 1.00 97.06 95 TYR A O 1
ATOM 766 N N . ALA A 1 96 ? -5.330 -5.849 6.562 1.00 97.62 96 ALA A N 1
ATOM 767 C CA . ALA A 1 96 ? -5.248 -5.476 5.158 1.00 97.62 96 ALA A CA 1
ATOM 768 C C . ALA A 1 96 ? -4.784 -6.674 4.330 1.00 97.62 96 ALA A C 1
ATOM 770 O O . ALA A 1 96 ? -3.852 -7.378 4.719 1.00 97.62 96 ALA A O 1
ATOM 771 N N . GLU A 1 97 ? -5.408 -6.873 3.178 1.00 98.19 97 GLU A N 1
ATOM 772 C CA . GLU A 1 97 ? -5.001 -7.841 2.166 1.00 98.19 97 GLU A CA 1
ATO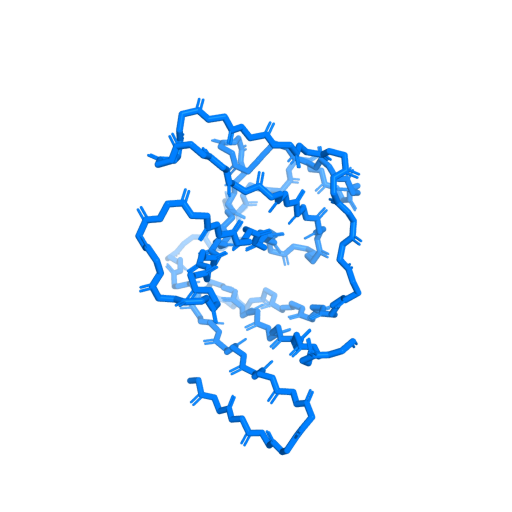M 773 C C . GLU A 1 97 ? -4.795 -7.096 0.851 1.00 98.19 97 GLU A C 1
ATOM 775 O O . GLU A 1 97 ? -5.729 -6.507 0.310 1.00 98.19 97 GLU A O 1
ATOM 780 N N . ILE A 1 98 ? -3.558 -7.095 0.367 1.00 98.38 98 ILE A N 1
ATOM 781 C CA . ILE A 1 98 ? -3.109 -6.389 -0.828 1.00 98.38 98 ILE A CA 1
ATOM 782 C C . ILE A 1 98 ? -2.777 -7.416 -1.908 1.00 98.38 98 ILE A C 1
ATOM 784 O O . ILE A 1 98 ? -2.092 -8.402 -1.637 1.00 98.38 98 ILE A O 1
ATOM 788 N N . MET A 1 99 ? -3.225 -7.151 -3.133 1.00 98.31 99 MET A N 1
ATOM 789 C CA . MET A 1 99 ? -2.846 -7.885 -4.340 1.00 98.31 99 MET A CA 1
ATOM 790 C C . MET A 1 99 ? -2.219 -6.916 -5.344 1.00 98.31 99 MET A C 1
ATOM 792 O O . MET A 1 99 ? -2.831 -5.897 -5.681 1.00 98.31 99 MET A O 1
ATOM 796 N N . ILE A 1 100 ? -1.005 -7.239 -5.796 1.00 97.94 100 ILE A N 1
ATOM 797 C CA . ILE A 1 100 ? -0.228 -6.479 -6.782 1.00 97.94 100 ILE A CA 1
ATOM 798 C C . ILE A 1 100 ? 0.060 -7.410 -7.970 1.00 97.94 100 ILE A C 1
ATOM 800 O O . ILE A 1 100 ? 0.825 -8.366 -7.808 1.00 97.94 100 ILE A O 1
ATOM 804 N N . PRO A 1 101 ? -0.524 -7.162 -9.152 1.00 96.81 101 PRO A N 1
ATOM 805 C CA . PRO A 1 101 ? -0.166 -7.861 -10.378 1.00 96.81 101 PRO A CA 1
ATOM 806 C C . PRO A 1 101 ? 1.282 -7.572 -10.790 1.00 96.81 101 PRO A C 1
ATOM 808 O O . PRO A 1 101 ? 1.789 -6.467 -10.603 1.00 96.81 101 PRO A O 1
ATOM 811 N N . PHE A 1 102 ? 1.941 -8.539 -11.425 1.00 93.00 102 PHE A N 1
ATOM 812 C CA . PHE A 1 102 ? 3.267 -8.341 -12.025 1.00 93.00 102 PHE A CA 1
ATOM 813 C C . PHE A 1 102 ? 3.234 -7.603 -13.374 1.00 93.00 102 PHE A C 1
ATOM 815 O O . PHE A 1 102 ? 4.293 -7.348 -13.951 1.00 93.00 102 PHE A O 1
ATOM 822 N N . ARG A 1 103 ? 2.040 -7.320 -13.912 1.00 84.25 103 ARG A N 1
ATOM 823 C CA . ARG A 1 103 ? 1.814 -6.691 -15.220 1.00 84.25 103 ARG A CA 1
ATOM 824 C C . ARG A 1 103 ? 0.659 -5.707 -15.179 1.00 84.25 103 ARG A C 1
ATOM 826 O O . ARG A 1 103 ? -0.364 -6.052 -14.549 1.00 84.25 103 ARG A O 1
#

Sequence (103 aa):
MLYDDANLFIGMFAHDSSPGDIIVSELRKDFDPGANDAFEVILDTFHDERNGYRFATNALGAKWDAQMVNEGRDINSNWDGIWSVQTRIVKTGWYAEIMIPFR

pLDDT: mean 89.21, std 10.46, range [58.66, 98.44]

Radius of gyration: 14.13 Å; chains: 1; bounding box: 31×29×37 Å

Foldseek 3Di:
DDDDPWKDKDKDFDFDQCLVPQDDPDQEAPDDQVRGQKDKDWDPPPPPLFKTKIWMAGQNFHTFIWIAGGNRPDTGRVDDFDKGKDKDRDNGGIMIMIMHTPD

Secondary structure (DSSP, 8-state):
-EE-SSEEEEEEEEE-S-GGG------STT--GGGS-EEEEEE-SSS-SS-EEEEEEETT--EEEEEEETTTTEEETT-----EEEEEEETTEEEEEEEEE--